Protein AF-A0A3P3W5G7-F1 (afdb_monomer_lite)

Structure (mmCIF, N/CA/C/O backbone):
data_AF-A0A3P3W5G7-F1
#
_entry.id   AF-A0A3P3W5G7-F1
#
loop_
_atom_site.group_PDB
_atom_site.id
_atom_site.type_symbol
_atom_site.label_atom_id
_atom_site.label_alt_id
_atom_site.label_comp_id
_atom_site.label_asym_id
_atom_site.label_entity_id
_atom_site.label_seq_id
_atom_site.pdbx_PDB_ins_code
_atom_site.Cartn_x
_atom_site.Cartn_y
_atom_site.Cartn_z
_atom_site.occupancy
_atom_site.B_iso_or_equiv
_atom_site.auth_seq_id
_atom_site.auth_comp_id
_atom_site.auth_asym_id
_atom_site.auth_atom_id
_atom_site.pdbx_PDB_model_num
ATOM 1 N N . MET A 1 1 ? -9.188 10.181 11.516 1.00 54.47 1 MET A N 1
ATOM 2 C CA . MET A 1 1 ? -8.007 10.209 10.620 1.00 54.47 1 MET A CA 1
ATOM 3 C C . MET A 1 1 ? -7.488 8.825 10.200 1.00 54.47 1 MET A C 1
ATOM 5 O O . MET A 1 1 ? -7.318 8.628 9.008 1.00 54.47 1 MET A O 1
ATOM 9 N N . ARG A 1 2 ? -7.302 7.836 11.099 1.00 64.06 2 ARG A N 1
ATOM 10 C CA . ARG A 1 2 ? -6.745 6.502 10.735 1.00 64.06 2 ARG A CA 1
ATOM 11 C C . ARG A 1 2 ? -7.508 5.731 9.638 1.00 64.06 2 ARG A C 1
ATOM 13 O O . ARG A 1 2 ? -6.880 5.052 8.843 1.00 64.06 2 ARG A O 1
ATOM 20 N N . ARG A 1 3 ? -8.840 5.866 9.554 1.00 67.94 3 ARG A N 1
ATOM 21 C CA . ARG A 1 3 ? -9.666 5.184 8.533 1.00 67.94 3 ARG A CA 1
ATOM 22 C C . ARG A 1 3 ? -9.405 5.676 7.102 1.00 67.94 3 ARG A C 1
ATOM 24 O O . ARG A 1 3 ? -9.381 4.864 6.191 1.00 67.94 3 ARG A O 1
ATOM 31 N N . ILE A 1 4 ? -9.183 6.981 6.920 1.00 77.06 4 ILE A N 1
ATOM 32 C CA . ILE A 1 4 ? -8.911 7.576 5.600 1.00 77.06 4 ILE A CA 1
ATOM 33 C C . ILE A 1 4 ? -7.496 7.199 5.148 1.00 77.06 4 ILE A C 1
ATOM 35 O O . ILE A 1 4 ? -7.316 6.766 4.019 1.00 77.06 4 ILE A O 1
ATOM 39 N N . ALA A 1 5 ? -6.513 7.264 6.054 1.00 73.44 5 ALA A N 1
ATOM 40 C CA . ALA A 1 5 ? -5.147 6.820 5.772 1.00 73.44 5 ALA A CA 1
ATOM 41 C C . ALA A 1 5 ? -5.083 5.328 5.397 1.00 73.44 5 ALA A C 1
ATOM 43 O O . ALA A 1 5 ? -4.382 4.976 4.457 1.00 73.44 5 ALA A O 1
ATOM 44 N N . PHE A 1 6 ? -5.865 4.477 6.074 1.00 77.19 6 PHE A N 1
ATOM 45 C CA . PHE A 1 6 ? -6.004 3.060 5.730 1.00 77.19 6 PHE A CA 1
ATOM 46 C C . PHE A 1 6 ? -6.641 2.850 4.350 1.00 77.19 6 PHE A C 1
ATOM 48 O O . PHE A 1 6 ? -6.151 2.049 3.565 1.00 77.19 6 PHE A O 1
ATOM 55 N N . ALA A 1 7 ? -7.709 3.587 4.026 1.00 77.50 7 ALA A N 1
ATOM 56 C CA . ALA A 1 7 ? -8.341 3.499 2.711 1.00 77.50 7 ALA A CA 1
ATOM 57 C C . ALA A 1 7 ? -7.371 3.918 1.593 1.00 77.50 7 ALA A C 1
ATOM 59 O O . ALA A 1 7 ? -7.227 3.204 0.604 1.00 77.50 7 ALA A O 1
ATOM 60 N N . ILE A 1 8 ? -6.647 5.025 1.783 1.00 82.56 8 ILE A N 1
ATOM 61 C CA . ILE A 1 8 ? -5.642 5.505 0.826 1.00 82.56 8 ILE A CA 1
ATOM 62 C C . ILE A 1 8 ? -4.496 4.492 0.685 1.00 82.56 8 ILE A C 1
ATOM 64 O O . ILE A 1 8 ? -4.111 4.171 -0.437 1.00 82.56 8 ILE A O 1
ATOM 68 N N . SER A 1 9 ? -3.982 3.926 1.787 1.00 80.25 9 SER A N 1
ATOM 69 C CA . SER A 1 9 ? -2.921 2.911 1.718 1.00 80.25 9 SER A CA 1
ATOM 70 C C . SER A 1 9 ? -3.396 1.600 1.098 1.00 80.25 9 SER A C 1
ATOM 72 O O . SER A 1 9 ? -2.625 0.939 0.412 1.00 80.25 9 SER A O 1
ATOM 74 N N . ALA A 1 10 ? -4.644 1.190 1.321 1.00 82.31 10 ALA A N 1
ATOM 75 C CA . ALA A 1 10 ? -5.214 -0.010 0.712 1.00 82.31 10 ALA A CA 1
ATOM 76 C C . ALA A 1 10 ? -5.359 0.149 -0.809 1.00 82.31 10 ALA A C 1
ATOM 78 O O . ALA A 1 10 ? -4.977 -0.750 -1.557 1.00 82.31 10 ALA A O 1
ATOM 79 N N . VAL A 1 11 ? -5.826 1.314 -1.271 1.00 85.25 11 VAL A N 1
ATOM 80 C CA . VAL A 1 11 ? -5.881 1.642 -2.704 1.00 85.25 11 VAL A CA 1
ATOM 81 C C . VAL A 1 11 ? -4.473 1.684 -3.303 1.00 85.25 11 VAL A C 1
ATOM 83 O O . VAL A 1 11 ? -4.236 1.068 -4.339 1.00 85.25 11 VAL A O 1
ATOM 86 N N . GLY A 1 12 ? -3.513 2.327 -2.628 1.00 81.38 12 GLY A N 1
ATOM 87 C CA . GLY A 1 12 ? -2.110 2.354 -3.059 1.00 81.38 12 GLY A CA 1
ATOM 88 C C . GLY A 1 12 ? -1.485 0.958 -3.167 1.00 81.38 12 GLY A C 1
ATOM 89 O O . GLY A 1 12 ? -0.760 0.669 -4.123 1.00 81.38 12 GLY A O 1
ATOM 90 N N . LEU A 1 13 ? -1.823 0.059 -2.240 1.00 85.75 13 LEU A N 1
ATOM 91 C CA . LEU A 1 13 ? -1.378 -1.334 -2.253 1.00 85.75 13 LEU A CA 1
ATOM 92 C C . LEU A 1 13 ? -2.003 -2.127 -3.410 1.00 85.75 13 LEU A C 1
ATOM 94 O O . LEU A 1 13 ? -1.297 -2.868 -4.083 1.00 85.75 13 LEU A O 1
ATOM 98 N N . ALA A 1 14 ? -3.294 -1.934 -3.693 1.00 83.19 14 ALA A N 1
ATOM 99 C CA . ALA A 1 14 ? -3.971 -2.594 -4.810 1.00 83.19 14 ALA A CA 1
ATOM 100 C C . ALA A 1 14 ? -3.425 -2.139 -6.176 1.00 83.19 14 ALA A C 1
ATOM 102 O O . ALA A 1 14 ? -3.139 -2.968 -7.039 1.00 83.19 14 ALA A O 1
ATOM 103 N N . VAL A 1 15 ? -3.224 -0.828 -6.354 1.00 82.94 15 VAL A N 1
ATOM 104 C CA . VAL A 1 15 ? -2.667 -0.255 -7.591 1.00 82.94 15 VAL A CA 1
ATOM 105 C C . VAL A 1 15 ? -1.237 -0.738 -7.820 1.00 82.94 15 VAL A C 1
ATOM 107 O O . VAL A 1 15 ? -0.883 -1.112 -8.937 1.00 82.94 15 VAL A O 1
ATOM 110 N N . SER A 1 16 ? -0.415 -0.771 -6.769 1.00 79.50 16 SER A N 1
ATOM 111 C CA . SER A 1 16 ? 0.951 -1.288 -6.884 1.00 79.50 16 SER A CA 1
ATOM 112 C C . SER A 1 16 ? 0.978 -2.790 -7.175 1.00 79.50 16 SER A C 1
ATOM 114 O O . SER A 1 16 ? 1.719 -3.192 -8.067 1.00 79.50 16 SER A O 1
ATOM 116 N N . LEU A 1 17 ? 0.131 -3.611 -6.539 1.00 78.19 17 LEU A N 1
ATOM 117 C CA . LEU A 1 17 ? 0.037 -5.046 -6.855 1.00 78.19 17 LEU A CA 1
ATOM 118 C C . LEU A 1 17 ? -0.339 -5.310 -8.314 1.00 78.19 17 LEU A C 1
ATOM 120 O O . LEU A 1 17 ? 0.184 -6.241 -8.917 1.00 78.19 17 LEU A O 1
ATOM 124 N N . TYR A 1 18 ? -1.243 -4.505 -8.873 1.00 80.81 18 TYR A N 1
ATOM 125 C CA . TYR A 1 18 ? -1.680 -4.647 -10.260 1.00 80.81 18 TYR A CA 1
ATOM 126 C C . TYR A 1 18 ? -0.607 -4.189 -11.260 1.00 80.81 18 TYR A C 1
ATOM 128 O O . TYR A 1 18 ? -0.412 -4.813 -12.300 1.00 80.81 18 TYR A O 1
ATOM 136 N N . ALA A 1 19 ? 0.116 -3.112 -10.945 1.00 76.06 19 ALA A N 1
ATOM 137 C CA . ALA A 1 19 ? 1.119 -2.536 -11.840 1.00 76.06 19 ALA A CA 1
ATOM 138 C C . ALA A 1 19 ? 2.475 -3.267 -11.808 1.00 76.06 19 ALA A C 1
ATOM 140 O O . ALA A 1 19 ? 3.188 -3.268 -12.815 1.00 76.06 19 ALA A O 1
ATOM 141 N N . LEU A 1 20 ? 2.840 -3.887 -10.678 1.00 74.81 20 LEU A N 1
ATOM 142 C CA . LEU A 1 20 ? 4.130 -4.564 -10.484 1.00 74.81 20 LEU A CA 1
ATOM 143 C C . LEU A 1 20 ? 4.397 -5.671 -11.530 1.00 74.81 20 LEU A C 1
ATOM 145 O O . LEU A 1 20 ? 5.434 -5.598 -12.185 1.00 74.81 20 LEU A O 1
ATOM 149 N N . PRO A 1 21 ? 3.500 -6.645 -11.784 1.00 72.75 21 PRO A N 1
ATOM 150 C CA . PRO A 1 21 ? 3.768 -7.724 -12.737 1.00 72.75 21 PRO A CA 1
ATOM 151 C C . PRO A 1 21 ? 4.037 -7.210 -14.155 1.00 72.75 21 PRO A C 1
ATOM 153 O O . PRO A 1 21 ? 5.001 -7.628 -14.789 1.00 72.75 21 PRO A O 1
ATOM 156 N N . GLY A 1 22 ? 3.232 -6.252 -14.629 1.00 72.38 22 GLY A N 1
ATOM 157 C CA . GLY A 1 22 ? 3.394 -5.665 -15.962 1.00 72.38 22 GLY A CA 1
ATOM 158 C C . GLY A 1 22 ? 4.674 -4.839 -16.096 1.00 72.38 22 GLY A C 1
ATOM 159 O O . GLY A 1 22 ? 5.348 -4.904 -17.118 1.00 72.38 22 GLY A O 1
ATOM 160 N N . ARG A 1 23 ? 5.058 -4.106 -15.043 1.00 70.50 23 ARG A N 1
ATOM 161 C CA . ARG A 1 23 ? 6.299 -3.317 -15.030 1.00 70.50 23 ARG A CA 1
ATOM 162 C C . ARG A 1 23 ? 7.553 -4.176 -14.952 1.00 70.50 23 ARG A C 1
ATOM 164 O O . ARG A 1 23 ? 8.559 -3.799 -15.538 1.00 70.50 23 ARG A O 1
ATOM 171 N N . PHE A 1 24 ? 7.518 -5.291 -14.227 1.00 71.56 24 PHE A N 1
ATOM 172 C CA . PHE A 1 24 ? 8.660 -6.200 -14.101 1.00 71.56 24 PHE A CA 1
ATOM 173 C C . PHE A 1 24 ? 8.786 -7.183 -15.275 1.00 71.56 24 PHE A C 1
ATOM 175 O O . PHE A 1 24 ? 9.874 -7.708 -15.482 1.00 71.56 24 PHE A O 1
ATOM 182 N N . ALA A 1 25 ? 7.725 -7.385 -16.063 1.00 74.56 25 ALA A N 1
ATOM 183 C CA . ALA A 1 25 ? 7.783 -8.120 -17.328 1.00 74.56 25 ALA A CA 1
ATOM 184 C C . ALA A 1 25 ? 8.488 -7.338 -18.455 1.00 74.56 25 ALA A C 1
ATOM 186 O O . ALA A 1 25 ? 8.951 -7.931 -19.427 1.00 74.56 25 ALA A O 1
ATOM 187 N N . ASP A 1 26 ? 8.579 -6.013 -18.329 1.00 71.19 26 ASP A N 1
ATOM 188 C CA . ASP A 1 26 ? 9.270 -5.152 -19.282 1.00 71.19 26 ASP A CA 1
ATOM 189 C C . ASP A 1 26 ? 10.781 -5.128 -18.982 1.00 71.19 26 ASP A C 1
ATOM 191 O O . ASP A 1 26 ? 11.221 -4.597 -17.959 1.00 71.19 26 ASP A O 1
ATOM 195 N N . ASN A 1 27 ? 11.589 -5.730 -19.859 1.00 68.06 27 ASN A N 1
ATOM 196 C CA . ASN A 1 27 ? 13.045 -5.876 -19.704 1.00 68.06 27 ASN A CA 1
ATOM 197 C C . ASN A 1 27 ? 13.852 -4.699 -20.282 1.00 68.06 27 ASN A C 1
ATOM 199 O O . ASN A 1 27 ? 15.067 -4.809 -20.454 1.00 68.06 27 ASN A O 1
ATOM 203 N N . SER A 1 28 ? 13.202 -3.572 -20.580 1.00 69.88 28 SER A N 1
ATOM 204 C CA . SER A 1 28 ? 13.880 -2.341 -20.996 1.00 69.88 28 SER A CA 1
ATOM 205 C C . SER A 1 28 ? 14.926 -1.892 -19.961 1.00 69.88 28 SER A C 1
ATOM 207 O O . SER A 1 28 ? 14.620 -1.685 -18.783 1.00 69.88 28 SER A O 1
ATOM 209 N N . ALA A 1 29 ? 16.176 -1.738 -20.409 1.00 70.19 29 ALA A N 1
ATOM 210 C CA . ALA A 1 29 ? 17.330 -1.349 -19.589 1.00 70.19 29 ALA A CA 1
ATOM 211 C C . ALA A 1 29 ? 17.487 0.179 -19.444 1.00 70.19 29 ALA A C 1
ATOM 213 O O . ALA A 1 29 ? 18.571 0.673 -19.134 1.00 70.19 29 ALA A O 1
ATOM 214 N N . ASP A 1 30 ? 16.410 0.932 -19.657 1.00 82.12 30 ASP A N 1
ATOM 215 C CA . ASP A 1 30 ? 16.428 2.386 -19.574 1.00 82.12 30 ASP A CA 1
ATOM 216 C C . ASP A 1 30 ? 16.424 2.856 -18.117 1.00 82.12 30 ASP A C 1
ATOM 218 O O . ASP A 1 30 ? 15.681 2.341 -17.274 1.00 82.12 30 ASP A O 1
ATOM 222 N N . LEU A 1 31 ? 17.196 3.906 -17.821 1.00 81.19 31 LEU A N 1
ATOM 223 C CA . LEU A 1 31 ? 17.245 4.539 -16.497 1.00 81.19 31 LEU A CA 1
ATOM 224 C C . LEU A 1 31 ? 15.837 4.899 -15.980 1.00 81.19 31 LEU A C 1
ATOM 226 O O . LEU A 1 31 ? 15.517 4.688 -14.810 1.00 81.19 31 LEU A O 1
ATOM 230 N N . THR A 1 32 ? 14.963 5.368 -16.872 1.00 81.88 32 THR A N 1
ATOM 231 C CA . THR A 1 32 ? 13.558 5.687 -16.580 1.00 81.88 32 THR A CA 1
ATOM 232 C C . THR A 1 32 ? 12.762 4.457 -16.131 1.00 81.88 32 THR A C 1
ATOM 234 O O . THR A 1 32 ? 11.951 4.552 -15.207 1.00 81.88 32 THR A O 1
ATOM 237 N N . SER A 1 33 ? 13.009 3.289 -16.737 1.00 80.56 33 SER A N 1
ATOM 238 C CA . SER A 1 33 ? 12.367 2.019 -16.370 1.00 80.56 33 SER A CA 1
ATOM 239 C C . SER A 1 33 ? 12.774 1.589 -14.957 1.00 80.56 33 SER A C 1
ATOM 241 O O . SER A 1 33 ? 11.914 1.238 -14.145 1.00 80.56 33 SER A O 1
ATOM 243 N N . TYR A 1 34 ? 14.059 1.723 -14.610 1.00 82.00 34 TYR A N 1
ATOM 244 C CA . TYR A 1 34 ? 14.559 1.445 -13.259 1.00 82.00 34 TYR A CA 1
ATOM 245 C C . TYR A 1 34 ? 13.969 2.375 -12.196 1.00 82.00 34 TYR A C 1
ATOM 247 O O . TYR A 1 34 ? 13.521 1.895 -11.153 1.00 82.00 34 TYR A O 1
ATOM 255 N N . ILE A 1 35 ? 13.914 3.685 -12.461 1.00 85.75 35 ILE A N 1
ATOM 256 C CA . ILE A 1 35 ? 13.327 4.664 -11.529 1.00 85.75 35 ILE A CA 1
ATOM 257 C C . ILE A 1 35 ? 11.846 4.354 -11.283 1.00 85.75 35 ILE A C 1
ATOM 259 O O . ILE A 1 35 ? 11.387 4.387 -10.141 1.00 85.75 35 ILE A O 1
ATOM 263 N N . LEU A 1 36 ? 11.100 4.006 -12.337 1.00 84.31 36 LEU A N 1
ATOM 264 C CA . LEU A 1 36 ? 9.689 3.633 -12.230 1.00 84.31 36 LEU A CA 1
ATOM 265 C C . LEU A 1 36 ? 9.496 2.327 -11.451 1.00 84.31 36 LEU A C 1
ATOM 267 O O . LEU A 1 36 ? 8.669 2.275 -10.546 1.00 84.31 36 LEU A O 1
ATOM 271 N N . LYS A 1 37 ? 10.274 1.280 -11.741 1.00 84.12 37 LYS A N 1
ATOM 272 C CA . LYS A 1 37 ? 10.224 0.023 -10.973 1.00 84.12 37 LYS A CA 1
ATOM 273 C C . LYS A 1 37 ? 10.523 0.272 -9.492 1.00 84.12 37 LYS A C 1
ATOM 275 O O . LYS A 1 37 ? 9.779 -0.191 -8.629 1.00 84.12 37 LYS A O 1
ATOM 280 N N . GLY A 1 38 ? 11.562 1.056 -9.200 1.00 84.88 38 GLY A N 1
ATOM 281 C CA . GLY A 1 38 ? 11.950 1.418 -7.838 1.00 84.88 38 GLY A CA 1
ATOM 282 C C . GLY A 1 38 ? 10.870 2.207 -7.094 1.00 84.88 38 GLY A C 1
ATOM 283 O O . GLY A 1 38 ? 10.557 1.881 -5.949 1.00 84.88 38 GLY A O 1
ATOM 284 N N . SER A 1 39 ? 10.249 3.199 -7.740 1.00 86.00 39 SER A N 1
ATOM 285 C CA . SER A 1 39 ? 9.196 4.007 -7.113 1.00 86.00 39 SER A CA 1
ATOM 286 C C . SER A 1 39 ? 7.934 3.195 -6.815 1.00 86.00 39 SER A C 1
ATOM 288 O O . SER A 1 39 ? 7.357 3.347 -5.737 1.00 86.00 39 SER A O 1
ATOM 290 N N . PHE A 1 40 ? 7.547 2.269 -7.699 1.00 84.06 40 PHE A N 1
ATOM 291 C CA . PHE A 1 40 ? 6.430 1.353 -7.451 1.00 84.06 40 PHE A CA 1
ATOM 292 C C . PHE A 1 40 ? 6.703 0.396 -6.287 1.00 84.06 40 PHE A C 1
ATOM 294 O O . PHE A 1 40 ? 5.818 0.187 -5.455 1.00 84.06 40 PHE A O 1
ATOM 301 N N . VAL A 1 41 ? 7.922 -0.146 -6.182 1.00 85.81 41 VAL A N 1
ATOM 302 C CA . VAL A 1 41 ? 8.318 -0.995 -5.044 1.00 85.81 41 VAL A CA 1
ATOM 303 C C . VAL A 1 41 ? 8.307 -0.199 -3.738 1.00 85.81 41 VAL A C 1
ATOM 305 O O . VAL A 1 41 ? 7.772 -0.671 -2.735 1.00 85.81 41 VAL A O 1
ATOM 308 N N . LEU A 1 42 ? 8.834 1.028 -3.743 1.00 88.19 42 LEU A N 1
ATOM 309 C CA . LEU A 1 42 ? 8.810 1.900 -2.569 1.00 88.19 42 LEU A CA 1
ATOM 310 C C . LEU A 1 42 ? 7.366 2.211 -2.141 1.00 88.19 42 LEU A C 1
ATOM 312 O O . LEU A 1 42 ? 7.026 2.092 -0.964 1.00 88.19 42 LEU A O 1
ATOM 316 N N . MET A 1 43 ? 6.499 2.553 -3.099 1.00 86.94 43 MET A N 1
ATOM 317 C CA . MET A 1 43 ? 5.087 2.842 -2.845 1.00 86.94 43 MET A CA 1
ATOM 318 C C . MET A 1 43 ? 4.349 1.619 -2.285 1.00 86.94 43 MET A C 1
ATOM 320 O O . MET A 1 43 ? 3.540 1.758 -1.362 1.00 86.94 43 MET A O 1
ATOM 324 N N . PHE A 1 44 ? 4.660 0.423 -2.794 1.00 86.62 44 PHE A N 1
ATOM 325 C CA . PHE A 1 44 ? 4.138 -0.839 -2.278 1.00 86.62 44 PHE A CA 1
ATOM 326 C C . PHE A 1 44 ? 4.555 -1.066 -0.819 1.00 86.62 44 PHE A C 1
ATOM 328 O O . PHE A 1 44 ? 3.697 -1.299 0.032 1.00 86.62 44 PHE A O 1
ATOM 335 N N . LEU A 1 45 ? 5.847 -0.921 -0.502 1.00 87.81 45 LEU A N 1
ATOM 336 C CA . LEU A 1 45 ? 6.369 -1.112 0.856 1.00 87.81 45 LEU A CA 1
ATOM 337 C C . LEU A 1 45 ? 5.756 -0.128 1.856 1.00 87.81 45 LEU A C 1
ATOM 339 O O . LEU A 1 45 ? 5.301 -0.539 2.924 1.00 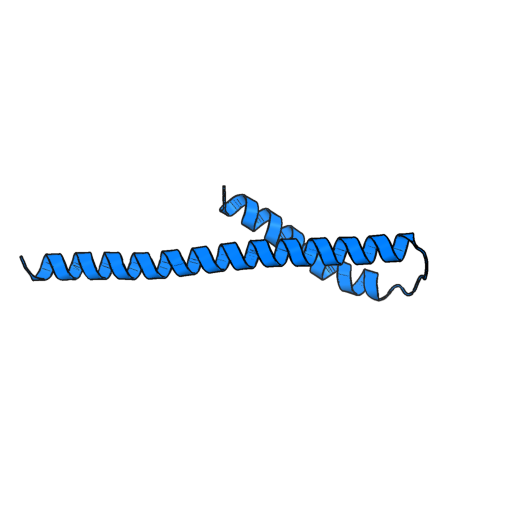87.81 45 LEU A O 1
ATOM 343 N N . VAL A 1 46 ? 5.685 1.158 1.503 1.00 88.38 46 VAL A N 1
ATOM 344 C CA . VAL A 1 46 ? 5.071 2.184 2.361 1.00 88.38 46 VAL A CA 1
ATOM 345 C C . VAL A 1 46 ? 3.592 1.871 2.601 1.00 88.38 46 VAL A C 1
ATOM 347 O O . VAL A 1 46 ? 3.127 1.898 3.744 1.00 88.38 46 VAL A O 1
ATOM 350 N N . SER A 1 47 ? 2.859 1.505 1.547 1.00 86.81 47 SER A N 1
ATOM 351 C CA . SER A 1 47 ? 1.445 1.134 1.656 1.00 86.81 47 SER A CA 1
ATOM 352 C C . SER A 1 47 ? 1.248 -0.106 2.531 1.00 86.81 47 SER A C 1
ATOM 354 O O . SER A 1 47 ? 0.313 -0.159 3.332 1.00 86.81 47 SER A O 1
ATOM 356 N N . LEU A 1 48 ? 2.139 -1.093 2.427 1.00 87.00 48 LEU A N 1
ATOM 357 C CA . LEU A 1 48 ? 2.088 -2.318 3.220 1.00 87.00 48 LEU A CA 1
ATOM 358 C C . LEU A 1 48 ? 2.340 -2.038 4.705 1.00 87.00 48 LEU A C 1
ATOM 360 O O . LEU A 1 48 ? 1.555 -2.481 5.543 1.00 87.00 48 LEU A O 1
ATOM 364 N N . ILE A 1 49 ? 3.355 -1.235 5.034 1.00 89.31 49 ILE A N 1
ATOM 365 C CA . ILE A 1 49 ? 3.666 -0.850 6.420 1.00 89.31 49 ILE A CA 1
ATOM 366 C C . ILE A 1 49 ? 2.473 -0.136 7.068 1.00 89.31 49 ILE A C 1
ATOM 368 O O . ILE A 1 49 ? 2.067 -0.492 8.177 1.00 89.31 49 ILE A O 1
ATOM 372 N N . ILE A 1 50 ? 1.866 0.834 6.375 1.00 87.50 50 ILE A N 1
ATOM 373 C CA . ILE A 1 50 ? 0.713 1.581 6.904 1.00 87.50 50 ILE A CA 1
ATOM 374 C C . ILE A 1 50 ? -0.474 0.642 7.166 1.00 87.50 50 ILE A C 1
ATOM 376 O O . ILE A 1 50 ? -1.100 0.724 8.229 1.00 87.50 50 ILE A O 1
ATOM 380 N N . ASN A 1 51 ? -0.764 -0.278 6.240 1.00 85.75 51 ASN A N 1
ATOM 381 C CA . ASN A 1 51 ? -1.838 -1.258 6.409 1.00 85.75 51 ASN A CA 1
ATOM 382 C C . ASN A 1 51 ? -1.571 -2.201 7.594 1.00 85.75 51 ASN A C 1
ATOM 384 O O . ASN A 1 51 ? -2.460 -2.387 8.427 1.00 85.75 51 ASN A O 1
ATOM 388 N N . VAL A 1 52 ? -0.352 -2.737 7.726 1.00 87.31 52 VAL A N 1
ATOM 389 C CA . VAL A 1 52 ? 0.036 -3.617 8.845 1.00 87.31 52 VAL A CA 1
ATOM 390 C C . VAL A 1 52 ? -0.119 -2.902 10.190 1.00 87.31 52 VAL A C 1
ATOM 392 O O . VAL A 1 52 ? -0.700 -3.467 11.118 1.00 87.31 52 VAL A O 1
ATOM 395 N N . ILE A 1 53 ? 0.318 -1.643 10.296 1.00 87.25 53 ILE A N 1
ATOM 396 C CA . ILE A 1 53 ? 0.158 -0.839 11.519 1.00 87.25 53 ILE A CA 1
ATOM 397 C C . ILE A 1 53 ? -1.326 -0.628 11.847 1.00 87.25 53 ILE A C 1
ATOM 399 O O . ILE A 1 53 ? -1.730 -0.770 13.005 1.00 87.25 53 ILE A O 1
ATOM 403 N N . CYS A 1 54 ? -2.153 -0.314 10.845 1.00 82.50 54 CYS A N 1
ATOM 404 C CA . CYS A 1 54 ? -3.590 -0.123 11.045 1.00 82.50 54 CYS A CA 1
ATOM 405 C C . CYS A 1 54 ? -4.284 -1.409 11.513 1.00 82.50 54 CYS A C 1
ATOM 407 O O . CYS A 1 54 ? -5.099 -1.363 12.437 1.00 82.50 54 CYS A O 1
ATOM 409 N N . ILE A 1 55 ? -3.933 -2.553 10.921 1.00 83.75 55 ILE A 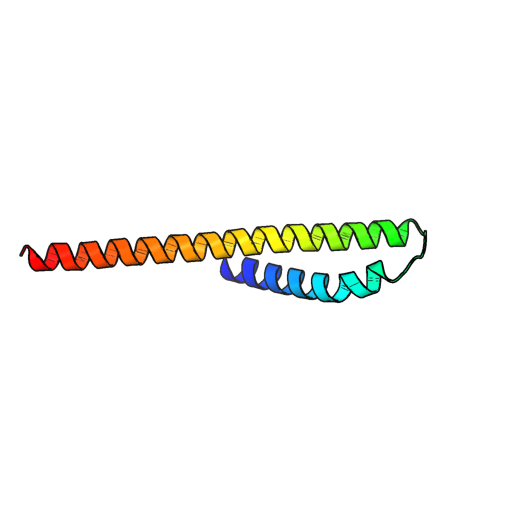N 1
ATOM 410 C CA . ILE A 1 55 ? -4.462 -3.867 11.300 1.00 83.75 55 ILE A CA 1
ATOM 411 C C . ILE A 1 55 ? -4.022 -4.225 12.725 1.00 83.75 55 ILE A C 1
ATOM 413 O O . ILE A 1 55 ? -4.847 -4.625 13.550 1.00 83.75 55 ILE A O 1
ATOM 417 N N . HIS A 1 56 ? -2.747 -4.020 13.058 1.00 83.06 56 HIS A N 1
ATOM 418 C CA . HIS A 1 56 ? -2.231 -4.278 14.400 1.00 83.06 56 HIS A CA 1
ATOM 419 C C . HIS A 1 56 ? -2.932 -3.412 15.465 1.00 83.06 56 HIS A C 1
ATOM 421 O O . HIS A 1 56 ? -3.323 -3.916 16.520 1.00 83.06 56 HIS A O 1
ATOM 427 N N . ASP A 1 57 ? -3.163 -2.122 15.190 1.00 82.56 57 ASP A N 1
ATOM 428 C CA . ASP A 1 57 ? -3.929 -1.239 16.083 1.00 82.56 57 ASP A CA 1
ATOM 429 C C . ASP A 1 57 ? -5.390 -1.694 16.243 1.00 82.56 57 ASP A C 1
ATOM 431 O O . ASP A 1 57 ? -5.932 -1.658 17.352 1.00 82.56 57 ASP A O 1
ATOM 435 N N . TYR A 1 58 ? -6.018 -2.171 15.163 1.00 79.44 58 TYR A N 1
ATOM 436 C CA . TYR A 1 58 ? -7.374 -2.721 15.198 1.00 79.44 58 TYR A CA 1
ATOM 437 C C . TYR A 1 58 ? -7.466 -3.950 16.118 1.00 79.44 58 TYR A C 1
ATOM 439 O O . TYR A 1 58 ? -8.307 -3.987 17.023 1.00 79.44 58 TYR A O 1
ATOM 447 N N . PHE A 1 59 ? -6.551 -4.913 15.972 1.00 78.38 59 PHE A N 1
ATOM 448 C CA . PHE A 1 59 ? -6.510 -6.097 16.837 1.00 78.38 59 PHE A CA 1
ATOM 449 C C . PHE A 1 59 ? -6.174 -5.757 18.295 1.00 78.38 59 PHE A C 1
ATOM 451 O O . PHE A 1 59 ? -6.764 -6.334 19.215 1.00 78.38 59 PHE A O 1
ATOM 458 N N . ARG A 1 60 ? -5.283 -4.785 18.536 1.00 77.75 60 ARG A N 1
ATOM 459 C CA . ARG A 1 60 ? -4.958 -4.321 19.895 1.00 77.75 60 ARG A CA 1
A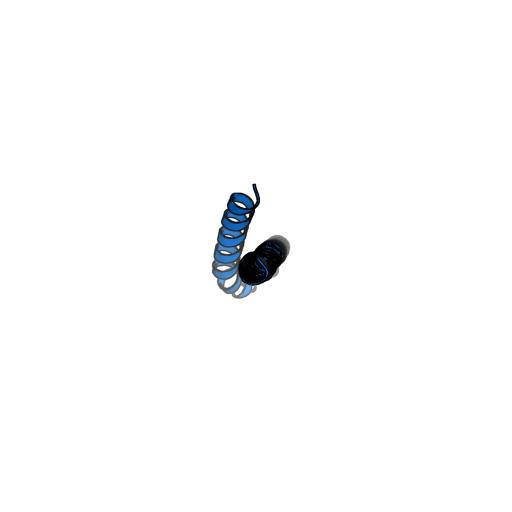TOM 460 C C . ARG A 1 60 ? -6.176 -3.713 20.595 1.00 77.75 60 ARG A C 1
ATOM 462 O O . ARG A 1 60 ? -6.415 -4.011 21.766 1.00 77.75 60 ARG A O 1
ATOM 469 N N . LYS A 1 61 ? -6.973 -2.904 19.890 1.00 70.44 61 LYS A N 1
ATOM 470 C CA . LYS A 1 61 ? -8.220 -2.337 20.436 1.00 70.44 61 LYS A CA 1
ATOM 471 C C . LYS A 1 61 ? -9.271 -3.406 20.718 1.00 70.44 61 LYS A C 1
ATOM 473 O O . LYS A 1 61 ? -9.917 -3.345 21.761 1.00 70.44 61 LYS A O 1
ATOM 478 N N . SER A 1 62 ? -9.392 -4.410 19.849 1.00 63.06 62 SER A N 1
ATOM 479 C CA . SER A 1 62 ? -10.312 -5.534 20.060 1.00 63.06 62 SER A CA 1
ATOM 480 C C . SER A 1 62 ? -9.986 -6.318 21.344 1.00 63.06 62 SER A C 1
ATOM 482 O O . SER A 1 62 ? -10.868 -6.540 22.176 1.00 63.06 62 SER A O 1
ATOM 484 N N . LYS A 1 63 ? -8.701 -6.620 21.599 1.00 63.06 63 LYS A N 1
ATOM 485 C CA . LYS A 1 63 ? -8.267 -7.267 22.857 1.00 63.06 63 LYS A CA 1
ATOM 486 C C . LYS A 1 63 ? -8.571 -6.431 24.106 1.00 63.06 63 LYS A C 1
ATOM 488 O O . LYS A 1 63 ? -8.974 -6.988 25.127 1.00 63.06 63 LYS A O 1
ATOM 493 N N . ASN A 1 64 ? -8.406 -5.110 24.039 1.00 61.62 64 ASN A N 1
ATOM 494 C CA . ASN A 1 64 ? -8.712 -4.236 25.174 1.00 61.62 64 ASN A CA 1
ATOM 495 C C . ASN A 1 64 ? -10.218 -4.142 25.462 1.00 61.62 64 ASN A C 1
ATOM 497 O O . ASN A 1 64 ? -10.586 -4.122 26.633 1.00 61.62 64 ASN A O 1
ATOM 501 N N . ASN A 1 65 ? -11.074 -4.161 24.435 1.00 59.72 65 ASN A N 1
ATOM 502 C CA . ASN A 1 65 ? -12.530 -4.184 24.620 1.00 59.72 65 ASN A CA 1
ATOM 503 C C . ASN A 1 65 ? -13.017 -5.470 25.305 1.00 59.72 65 ASN A C 1
ATOM 505 O O . ASN A 1 65 ? -13.902 -5.425 26.152 1.00 59.72 65 ASN A O 1
ATOM 509 N N . ILE A 1 66 ? -12.412 -6.621 25.001 1.00 61.81 66 ILE A N 1
ATOM 510 C CA . ILE A 1 66 ? -12.740 -7.882 25.689 1.00 61.81 66 ILE A CA 1
ATOM 511 C C . ILE A 1 66 ? -12.336 -7.809 27.170 1.00 61.81 66 ILE A C 1
ATOM 513 O O . ILE A 1 66 ? -13.062 -8.285 28.045 1.00 61.81 66 ILE A O 1
ATOM 517 N N . ARG A 1 67 ? -11.197 -7.171 27.473 1.00 59.00 67 ARG A N 1
ATOM 518 C CA . ARG A 1 67 ? -1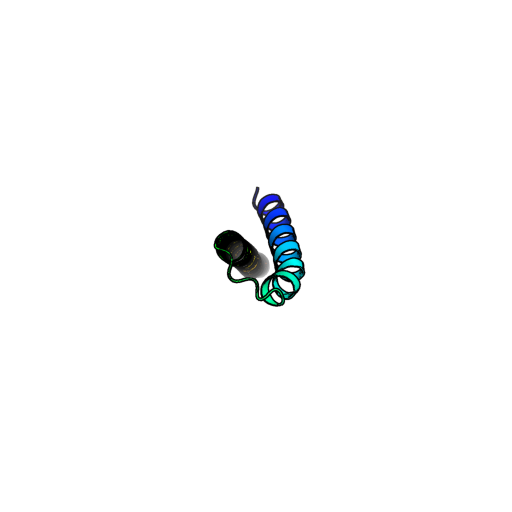0.717 -6.987 28.849 1.00 59.00 67 ARG A CA 1
ATOM 519 C C . ARG A 1 67 ? -11.645 -6.089 29.666 1.00 59.00 67 ARG A C 1
ATOM 521 O O . ARG A 1 67 ? -11.976 -6.455 30.790 1.00 59.00 67 ARG A O 1
ATOM 528 N N . THR A 1 68 ? -12.086 -4.963 29.104 1.00 61.56 68 THR A N 1
ATOM 529 C CA . THR A 1 68 ? -13.014 -4.048 29.784 1.00 61.56 68 THR A CA 1
ATOM 530 C C . THR A 1 68 ? -14.384 -4.686 29.987 1.00 61.56 68 THR A C 1
ATOM 532 O O . THR A 1 68 ? -14.909 -4.613 31.093 1.00 61.56 68 THR A O 1
ATOM 535 N N . ILE A 1 69 ? -14.934 -5.396 28.994 1.00 61.72 69 ILE A N 1
ATOM 536 C CA . ILE A 1 69 ? -16.204 -6.128 29.151 1.00 61.72 69 ILE A CA 1
ATOM 537 C C . ILE A 1 69 ? -16.096 -7.166 30.276 1.00 61.72 69 ILE A C 1
ATOM 539 O O . ILE A 1 69 ? -16.955 -7.215 31.156 1.00 61.72 69 ILE A O 1
ATOM 543 N N . ARG A 1 70 ? -15.017 -7.960 30.303 1.00 57.56 70 ARG A N 1
ATOM 544 C CA . ARG A 1 70 ? -14.798 -8.957 31.362 1.00 57.56 70 ARG A CA 1
ATOM 545 C C . ARG A 1 70 ? -14.732 -8.315 32.751 1.00 57.56 70 ARG A C 1
ATOM 547 O O . ARG A 1 70 ? -15.288 -8.874 33.689 1.00 57.56 70 ARG A O 1
ATOM 554 N N . GLN A 1 71 ? -14.094 -7.152 32.883 1.00 60.38 71 GLN A N 1
ATOM 555 C CA . GLN A 1 71 ? -14.040 -6.402 34.144 1.00 60.38 71 GLN A CA 1
ATOM 556 C C . GLN A 1 71 ? -15.417 -5.872 34.569 1.00 60.38 71 GLN A C 1
ATOM 558 O O . GLN A 1 71 ? -15.771 -6.005 35.737 1.00 60.38 71 GLN A O 1
ATOM 563 N N . TYR A 1 72 ? -16.218 -5.357 33.631 1.00 59.34 72 TYR A N 1
ATOM 564 C CA . TYR A 1 72 ? -17.585 -4.897 33.906 1.00 59.34 72 TYR A CA 1
ATOM 565 C C . TYR A 1 72 ? -18.498 -6.022 34.416 1.00 59.34 72 TYR A C 1
ATOM 567 O O . TYR A 1 72 ? -19.239 -5.820 35.377 1.00 59.34 72 TYR A O 1
ATOM 575 N N . TYR A 1 73 ? -18.431 -7.216 33.818 1.00 58.19 73 TYR A N 1
ATOM 576 C CA . TYR A 1 73 ? -19.201 -8.369 34.303 1.00 58.19 73 TYR A CA 1
ATOM 577 C C . TYR A 1 73 ? -18.721 -8.859 35.672 1.00 58.19 73 TYR A C 1
ATOM 579 O O . TYR A 1 73 ? -19.551 -9.161 36.527 1.00 58.19 73 TYR A O 1
ATOM 587 N N . LEU A 1 74 ? -17.403 -8.887 35.906 1.00 59.69 74 LEU A N 1
ATOM 588 C CA . LEU A 1 74 ? -16.840 -9.300 37.194 1.00 59.69 74 LEU A CA 1
ATOM 589 C C . LEU A 1 74 ? -17.268 -8.354 38.327 1.00 59.69 74 LEU A C 1
ATOM 591 O O . LEU A 1 74 ? -17.596 -8.793 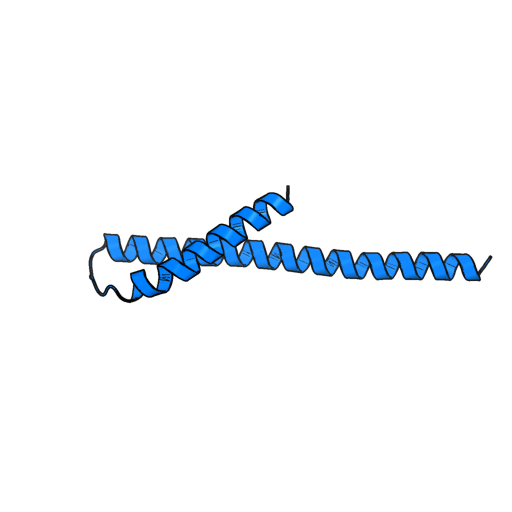39.421 1.00 59.69 74 LEU A O 1
ATOM 595 N N . GLN A 1 75 ? -17.309 -7.049 38.060 1.00 58.75 75 GLN A N 1
ATOM 596 C CA . GLN A 1 75 ? -17.703 -6.049 39.051 1.00 58.75 75 GLN A CA 1
ATOM 597 C C . GLN A 1 75 ? -19.206 -6.096 39.370 1.00 58.75 75 GLN A C 1
ATOM 599 O O . GLN A 1 75 ? -19.609 -5.761 40.481 1.00 58.75 75 GLN A O 1
ATOM 604 N N . ARG A 1 76 ? -20.034 -6.550 38.420 1.00 55.38 76 ARG A N 1
ATOM 605 C CA . ARG A 1 76 ? -21.479 -6.727 38.614 1.00 55.38 76 ARG A CA 1
ATOM 606 C C . ARG A 1 76 ? -21.834 -7.988 39.405 1.00 55.38 76 ARG A C 1
ATOM 608 O O . ARG A 1 76 ? -22.884 -7.993 40.023 1.00 55.38 76 ARG A O 1
ATOM 615 N N . SER A 1 77 ? -21.001 -9.031 39.400 1.00 58.66 77 SER A N 1
ATOM 616 C CA . SER A 1 77 ? -21.270 -10.253 40.179 1.00 58.66 77 SER A CA 1
ATOM 617 C C . SER A 1 77 ? -20.818 -10.173 41.640 1.00 58.66 77 SER A C 1
ATOM 619 O O . SER A 1 77 ? -21.121 -11.072 42.413 1.00 58.66 77 SER A O 1
ATOM 621 N N . ILE A 1 78 ? -20.027 -9.158 42.000 1.00 58.91 78 ILE A N 1
ATOM 622 C CA . ILE A 1 78 ? -19.500 -8.953 43.362 1.00 58.91 78 ILE A CA 1
ATOM 623 C C . ILE A 1 78 ? -20.455 -8.095 44.213 1.00 58.91 78 ILE A C 1
ATOM 625 O O . ILE A 1 78 ? -20.333 -8.070 45.435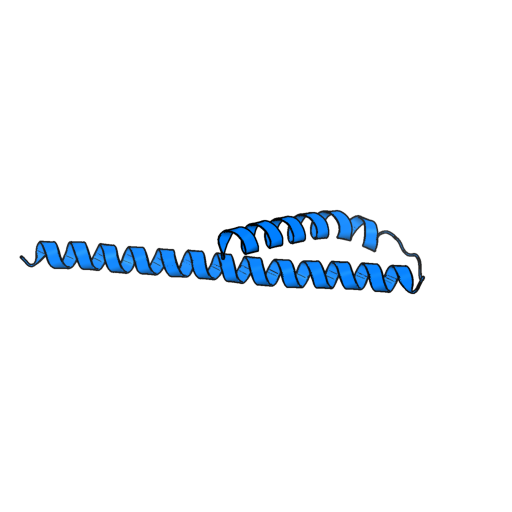 1.00 58.91 78 ILE A O 1
ATOM 629 N N . ARG A 1 79 ? -21.391 -7.387 43.575 1.00 48.19 79 ARG A N 1
ATOM 630 C CA . ARG A 1 79 ? -22.389 -6.537 44.229 1.00 48.19 79 ARG A CA 1
ATOM 631 C C . ARG A 1 79 ? -23.727 -7.254 44.301 1.00 48.19 79 ARG A C 1
ATOM 633 O O . ARG A 1 79 ? -24.404 -7.071 45.330 1.00 48.19 79 ARG A O 1
#

Foldseek 3Di:
DLVVLLVVLVVLLVVLVVVQVVLVVDPDPDPVSVVVNVVSVVSNVVSVVSNVVSVVVVVVVVVVVVVVVVVVVVVVVVD

Organism: NCBI:txid2488993

Sequence (79 aa):
MRRIAFAISAVGLAVSLYALPGRFADNSADLTSYILKGSFVLMFLVSLIINVICIHDYFRKSKNNIRTIRQYYLQRSIR

pLDDT: mean 75.21, std 10.74, range [48.19, 89.31]

Radius of gyration: 21.12 Å; chains: 1; bounding box: 40×20×65 Å

Secondary structure (DSSP, 8-state):
-HHHHHHHHHHHHHHHHHHHHHHHH-----HHHHHHHHHHHHHHHHHHHHHHHHHHHHHHHHHHHHHHHHHHHHHHH--